Protein AF-A0A833LGN6-F1 (afdb_monomer)

Structure (mmCIF, N/CA/C/O backbone):
data_AF-A0A833LGN6-F1
#
_entry.id   AF-A0A833LGN6-F1
#
loop_
_atom_site.group_PDB
_atom_site.id
_atom_site.type_symbol
_atom_site.label_atom_id
_atom_site.label_alt_id
_atom_site.label_comp_id
_atom_site.label_asym_id
_atom_site.label_entity_id
_atom_site.label_seq_id
_atom_site.pdbx_PDB_ins_code
_atom_site.Cartn_x
_atom_site.Cartn_y
_atom_site.Cartn_z
_atom_site.occupancy
_atom_site.B_iso_or_equiv
_atom_site.auth_seq_id
_atom_site.auth_comp_id
_atom_site.auth_asym_id
_atom_site.auth_atom_id
_atom_site.pdbx_PDB_model_num
ATOM 1 N N . MET A 1 1 ? -9.668 10.395 19.121 1.00 57.84 1 MET A N 1
ATOM 2 C CA . MET A 1 1 ? -9.978 9.071 18.526 1.00 57.84 1 MET A CA 1
ATOM 3 C C . MET A 1 1 ? -11.290 9.002 17.733 1.00 57.84 1 MET A C 1
ATOM 5 O O . 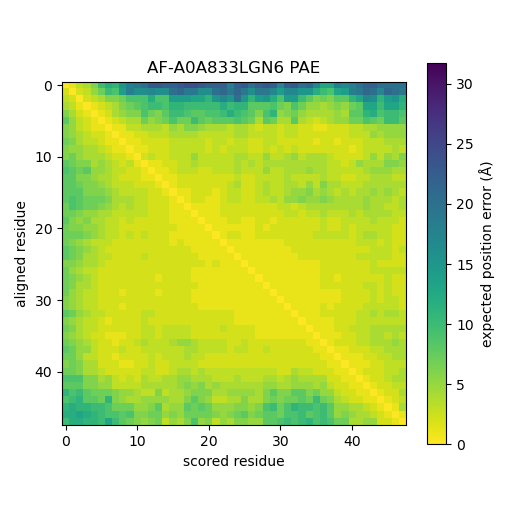MET A 1 1 ? -11.461 8.030 17.020 1.00 57.84 1 MET A O 1
ATOM 9 N N . LYS A 1 2 ? -12.186 10.005 17.755 1.00 63.72 2 LYS A N 1
ATOM 10 C CA . LYS A 1 2 ? -13.493 9.931 17.059 1.00 63.72 2 LYS A CA 1
ATOM 11 C C . LYS A 1 2 ? -13.447 9.907 15.509 1.00 63.72 2 LYS A C 1
ATOM 13 O O . LYS A 1 2 ? -14.467 9.606 14.912 1.00 63.72 2 LYS A O 1
ATOM 18 N N . ASN A 1 3 ? -12.293 10.170 14.872 1.00 80.44 3 ASN A N 1
ATOM 19 C CA . ASN A 1 3 ? -12.162 10.316 13.405 1.00 80.44 3 ASN A CA 1
ATOM 20 C C . ASN A 1 3 ? -11.121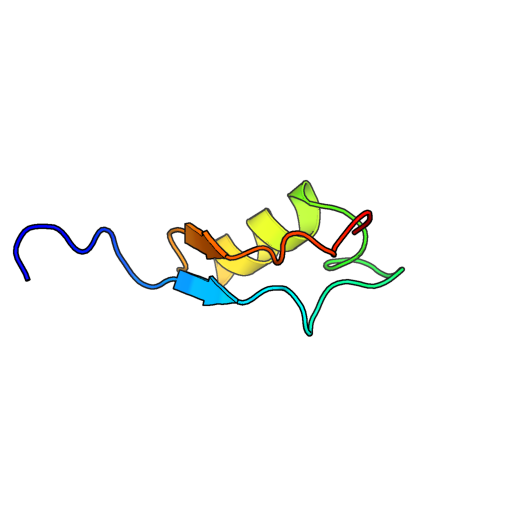 9.383 12.744 1.00 80.44 3 ASN A C 1
ATOM 22 O O . ASN A 1 3 ? -10.799 9.571 11.572 1.00 80.44 3 ASN A O 1
ATOM 26 N N . ILE A 1 4 ? -10.551 8.409 13.465 1.00 79.69 4 ILE A N 1
ATOM 27 C CA . ILE A 1 4 ? -9.618 7.445 12.853 1.00 79.69 4 ILE A CA 1
ATOM 28 C C . ILE A 1 4 ? -10.447 6.366 12.151 1.00 79.69 4 ILE A C 1
ATOM 30 O O . ILE A 1 4 ? -11.207 5.658 12.805 1.00 79.69 4 ILE A O 1
ATOM 34 N N . LYS A 1 5 ? -10.316 6.260 10.822 1.00 79.81 5 LYS A N 1
ATOM 35 C CA . LYS A 1 5 ? -11.136 5.374 9.971 1.00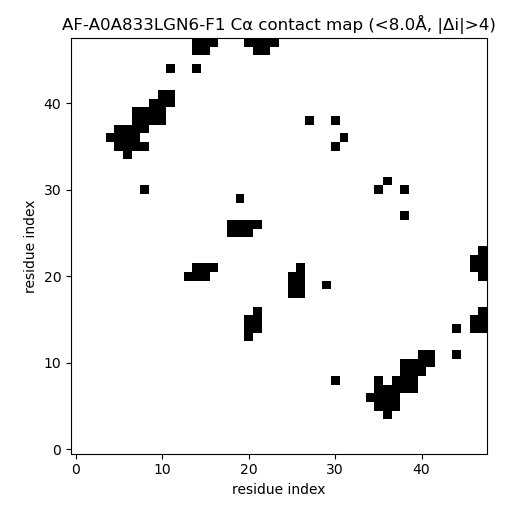 79.81 5 LYS A CA 1
ATOM 36 C C . LYS A 1 5 ? -10.629 3.927 9.869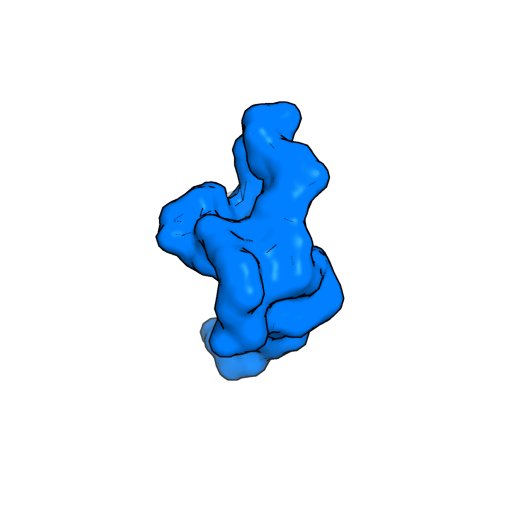 1.00 79.81 5 LYS A C 1
ATOM 38 O O . LYS A 1 5 ? -11.217 3.130 9.148 1.00 79.81 5 LYS A O 1
ATOM 43 N N . GLY A 1 6 ? -9.565 3.584 10.591 1.00 85.38 6 GLY A N 1
ATOM 44 C CA . GLY A 1 6 ? -8.975 2.248 10.603 1.00 85.38 6 GLY A CA 1
ATOM 45 C C . GLY A 1 6 ? -7.455 2.279 10.444 1.00 85.38 6 GLY A C 1
ATOM 46 O O . GLY A 1 6 ? -6.867 3.364 10.396 1.00 85.38 6 GLY A O 1
ATOM 47 N N . PRO A 1 7 ? -6.815 1.101 10.394 1.00 91.94 7 PRO A N 1
ATOM 48 C CA . PRO A 1 7 ? -5.382 0.994 10.168 1.00 91.94 7 PRO A CA 1
ATOM 49 C C . PRO A 1 7 ? -5.029 1.413 8.736 1.00 91.94 7 PRO A C 1
ATOM 51 O O . PRO A 1 7 ? -5.771 1.129 7.791 1.00 91.94 7 PRO A O 1
ATOM 54 N N . ALA A 1 8 ? -3.875 2.063 8.585 1.00 90.75 8 ALA A N 1
ATOM 55 C CA . ALA A 1 8 ? -3.309 2.452 7.298 1.00 90.75 8 ALA A CA 1
ATOM 56 C C . ALA A 1 8 ? -1.866 1.948 7.159 1.00 90.75 8 ALA A C 1
ATOM 58 O O . ALA A 1 8 ? -1.179 1.763 8.166 1.00 90.75 8 ALA A O 1
ATOM 59 N N . ILE A 1 9 ? -1.422 1.743 5.917 1.00 91.06 9 ILE A N 1
ATOM 60 C CA . ILE A 1 9 ? -0.066 1.287 5.577 1.00 91.06 9 ILE A CA 1
ATOM 61 C C . ILE A 1 9 ? 0.617 2.258 4.606 1.00 91.06 9 ILE A C 1
ATOM 63 O O . ILE A 1 9 ? -0.025 2.856 3.741 1.00 91.06 9 ILE A O 1
ATOM 67 N N . PHE A 1 10 ? 1.934 2.414 4.750 1.00 90.62 10 PHE A N 1
ATOM 68 C CA . PHE A 1 10 ? 2.767 3.199 3.841 1.00 90.62 10 PHE A CA 1
ATOM 69 C C . PHE A 1 10 ? 3.351 2.300 2.746 1.00 90.62 10 PHE A C 1
ATOM 71 O O . PHE A 1 10 ? 4.146 1.403 3.041 1.00 90.62 10 PHE A O 1
ATOM 78 N N . LEU A 1 11 ? 2.960 2.539 1.490 1.00 87.62 11 LEU A N 1
ATOM 79 C CA . LEU A 1 11 ? 3.224 1.608 0.384 1.00 87.62 11 LEU A CA 1
ATOM 80 C C . LEU A 1 11 ? 4.603 1.752 -0.274 1.00 87.62 11 LEU A C 1
ATOM 82 O O . LEU A 1 11 ? 5.003 0.877 -1.033 1.00 87.62 11 LEU A O 1
ATOM 86 N N . ALA A 1 12 ? 5.347 2.824 0.013 1.00 85.56 12 ALA A N 1
ATOM 87 C CA . ALA A 1 12 ? 6.557 3.187 -0.736 1.00 85.56 12 ALA A CA 1
ATOM 88 C C . ALA A 1 12 ? 7.620 2.084 -0.825 1.00 85.56 12 ALA A C 1
ATOM 90 O O . ALA A 1 12 ? 8.311 1.980 -1.828 1.00 85.56 12 ALA A O 1
ATOM 91 N N . GLN A 1 13 ? 7.764 1.287 0.235 1.00 85.38 13 GLN A N 1
ATOM 92 C CA . GLN A 1 13 ? 8.764 0.216 0.309 1.00 85.38 13 GLN A CA 1
ATOM 93 C C . GLN A 1 13 ? 8.357 -1.054 -0.449 1.00 85.38 13 GLN A C 1
ATOM 95 O O . GLN A 1 13 ? 9.180 -1.948 -0.609 1.00 85.38 13 GLN A O 1
ATOM 100 N N . PHE A 1 14 ? 7.089 -1.154 -0.848 1.00 88.62 14 PHE A N 1
ATOM 101 C CA . PHE A 1 14 ? 6.532 -2.337 -1.492 1.00 88.62 14 PHE A CA 1
ATOM 102 C C . PHE A 1 14 ? 6.429 -2.170 -3.008 1.00 88.62 14 PHE A C 1
ATOM 104 O O . PH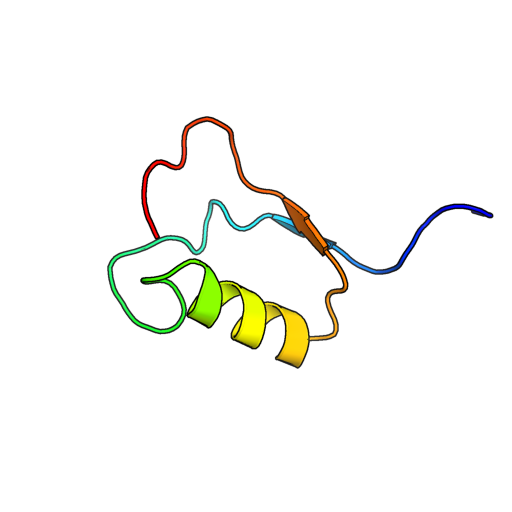E A 1 14 ? 6.545 -3.169 -3.700 1.00 88.62 14 PHE A O 1
ATOM 111 N N . ALA A 1 15 ? 6.253 -0.941 -3.514 1.00 88.81 15 ALA A N 1
ATOM 112 C CA . ALA A 1 15 ? 6.124 -0.660 -4.947 1.00 88.81 15 ALA A CA 1
ATOM 113 C C . ALA A 1 15 ? 7.299 -1.241 -5.757 1.00 88.81 15 ALA A C 1
ATOM 115 O O . ALA A 1 15 ? 8.466 -0.994 -5.434 1.00 88.81 15 ALA A O 1
ATOM 116 N N . GLY A 1 16 ? 6.992 -1.998 -6.809 1.00 89.25 16 GLY A N 1
ATOM 117 C CA . GLY A 1 16 ? 7.990 -2.669 -7.636 1.00 89.25 16 GLY A CA 1
ATOM 118 C C . GLY A 1 16 ? 7.354 -3.424 -8.797 1.00 89.25 16 GLY A C 1
ATOM 119 O O . GLY A 1 16 ? 6.153 -3.562 -8.872 1.00 89.25 16 GLY A O 1
ATOM 120 N N . ASP A 1 17 ? 8.163 -3.988 -9.680 1.00 92.00 17 ASP A N 1
ATOM 121 C CA . ASP A 1 17 ? 7.752 -4.542 -10.977 1.00 92.00 17 ASP A CA 1
ATOM 122 C C . ASP A 1 17 ? 7.095 -5.938 -10.938 1.00 92.00 17 ASP A C 1
ATOM 124 O O . ASP A 1 17 ? 6.961 -6.593 -11.976 1.00 92.00 17 ASP A O 1
ATOM 128 N N . LYS A 1 18 ? 6.721 -6.441 -9.755 1.00 93.56 18 LYS A N 1
ATOM 129 C CA . LYS A 1 18 ? 6.168 -7.795 -9.587 1.00 93.56 18 LYS A CA 1
ATOM 130 C C . LYS A 1 18 ? 4.908 -7.820 -8.741 1.00 93.56 18 LYS A C 1
ATOM 132 O O . LYS A 1 18 ? 4.879 -7.257 -7.648 1.00 93.56 18 LYS A O 1
ATOM 137 N N . ALA A 1 19 ? 3.924 -8.593 -9.197 1.00 94.12 19 ALA A N 1
ATOM 138 C CA . ALA A 1 19 ? 2.718 -8.884 -8.436 1.00 94.12 19 ALA A CA 1
ATOM 139 C C . ALA A 1 19 ? 3.033 -9.396 -7.013 1.00 94.12 19 ALA A C 1
ATOM 141 O O . ALA A 1 19 ? 3.944 -10.216 -6.840 1.00 94.12 19 ALA A O 1
ATOM 142 N N . PRO A 1 20 ? 2.278 -8.951 -5.989 1.00 94.19 20 PRO A N 1
ATOM 143 C CA . PRO A 1 20 ? 1.114 -8.059 -6.069 1.00 94.19 20 PRO A CA 1
ATOM 144 C C . PRO A 1 20 ? 1.457 -6.555 -6.000 1.00 94.19 20 PRO A C 1
ATOM 146 O O . PRO A 1 20 ? 0.579 -5.749 -5.720 1.00 94.19 20 PRO A O 1
ATOM 149 N N . PHE A 1 21 ? 2.713 -6.151 -6.189 1.00 94.19 21 PHE A N 1
ATOM 150 C CA . PHE A 1 21 ? 3.160 -4.768 -5.974 1.00 94.19 21 PHE A CA 1
ATOM 151 C C . PHE A 1 21 ? 3.386 -3.954 -7.258 1.00 94.19 21 PHE A C 1
ATOM 153 O O . PHE A 1 21 ? 3.868 -2.825 -7.171 1.00 94.19 21 PHE A O 1
ATOM 160 N N . ASP A 1 22 ? 3.006 -4.543 -8.395 1.00 94.31 22 ASP A N 1
ATOM 161 C CA . ASP A 1 22 ? 3.201 -4.097 -9.783 1.00 94.31 22 ASP A CA 1
ATOM 162 C C . ASP A 1 22 ? 2.055 -3.278 -10.369 1.00 94.31 22 ASP A C 1
ATOM 164 O O . ASP A 1 22 ? 2.098 -2.876 -11.527 1.00 94.31 22 ASP A O 1
ATOM 168 N N . THR A 1 23 ? 0.976 -3.096 -9.615 1.00 93.75 23 THR A N 1
ATOM 169 C CA . THR A 1 23 ? -0.118 -2.196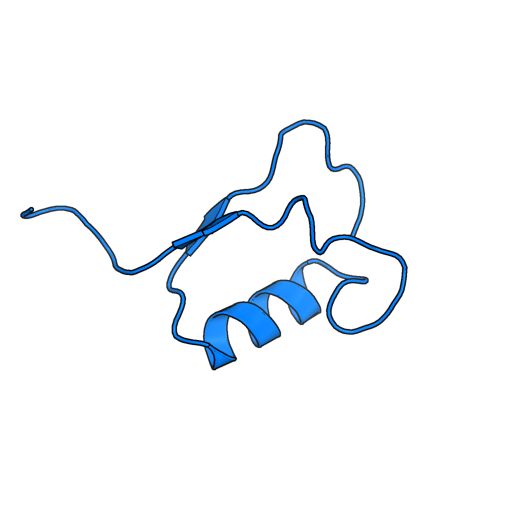 -9.974 1.00 93.75 23 THR A CA 1
ATOM 170 C C . THR A 1 23 ? -0.752 -1.644 -8.704 1.00 93.75 23 THR A C 1
ATOM 172 O O . THR A 1 23 ? -0.692 -2.267 -7.640 1.00 93.75 23 THR A O 1
ATOM 175 N N . LEU A 1 24 ? -1.392 -0.473 -8.808 1.00 92.56 24 LEU A N 1
ATOM 176 C CA . LEU A 1 24 ? -2.110 0.122 -7.680 1.00 92.56 24 LEU A CA 1
ATOM 177 C C . LEU A 1 24 ? -3.276 -0.767 -7.216 1.00 92.56 24 LEU A C 1
ATOM 179 O O . LEU A 1 24 ? -3.524 -0.862 -6.017 1.00 92.56 24 LEU A O 1
ATOM 183 N N . ASP A 1 25 ? -3.962 -1.432 -8.144 1.00 94.94 25 ASP A N 1
ATOM 184 C CA . ASP A 1 25 ? -5.092 -2.304 -7.820 1.00 94.94 25 ASP A CA 1
ATOM 185 C C . ASP A 1 25 ? -4.620 -3.548 -7.051 1.00 94.94 25 ASP A C 1
ATOM 187 O O . ASP A 1 25 ? -5.111 -3.801 -5.950 1.00 94.94 25 ASP A O 1
ATOM 191 N N . ASN A 1 26 ? -3.586 -4.249 -7.540 1.00 96.00 26 ASN A N 1
ATOM 192 C CA . ASN A 1 26 ? -3.044 -5.443 -6.875 1.00 96.00 26 ASN A CA 1
ATOM 193 C C . ASN A 1 26 ? -2.546 -5.135 -5.454 1.00 96.00 26 ASN A C 1
ATOM 195 O O . ASN A 1 26 ? -2.820 -5.886 -4.513 1.00 96.00 26 ASN A O 1
ATOM 199 N N . ILE A 1 27 ? -1.834 -4.015 -5.273 1.00 94.50 27 ILE A N 1
ATOM 200 C CA . ILE A 1 27 ? -1.303 -3.647 -3.956 1.00 94.50 27 ILE A CA 1
ATOM 201 C C . ILE A 1 27 ? -2.417 -3.180 -3.009 1.00 94.50 27 ILE A C 1
ATOM 203 O O . ILE A 1 27 ? -2.315 -3.386 -1.797 1.00 94.50 27 ILE A O 1
ATOM 207 N N . CYS A 1 28 ? -3.499 -2.593 -3.534 1.00 94.50 28 CYS A N 1
ATOM 208 C CA . CYS A 1 28 ? -4.686 -2.262 -2.747 1.00 94.50 28 CYS A CA 1
ATOM 209 C C . CYS A 1 28 ? -5.439 -3.520 -2.300 1.00 94.50 28 CYS A C 1
ATOM 211 O O . CYS A 1 28 ? -5.787 -3.609 -1.124 1.00 94.50 28 CYS A O 1
ATOM 213 N N . GLU A 1 29 ? -5.636 -4.500 -3.186 1.00 96.25 29 GLU A N 1
ATOM 214 C CA . GLU A 1 29 ? -6.257 -5.788 -2.843 1.00 96.25 29 GLU A CA 1
ATOM 215 C C . GLU A 1 29 ? -5.437 -6.541 -1.787 1.00 96.25 29 GLU A C 1
ATOM 217 O O . GLU A 1 29 ? -5.977 -7.033 -0.792 1.00 96.25 29 GLU A O 1
ATOM 222 N N . TRP A 1 30 ? -4.110 -6.563 -1.944 1.00 95.62 30 TRP A N 1
ATOM 223 C CA . TRP A 1 30 ? -3.205 -7.115 -0.938 1.00 95.62 30 TRP A CA 1
ATOM 224 C C . TRP A 1 30 ? -3.352 -6.403 0.416 1.00 95.62 30 TRP A C 1
ATOM 226 O O . TRP A 1 30 ? -3.485 -7.061 1.451 1.00 95.62 30 TRP A O 1
ATOM 236 N N . ALA A 1 31 ? -3.369 -5.066 0.427 1.00 95.31 31 ALA A N 1
ATOM 237 C CA . ALA A 1 31 ? -3.518 -4.287 1.655 1.00 95.31 31 ALA A CA 1
ATOM 238 C C . ALA A 1 31 ? -4.891 -4.505 2.321 1.00 95.31 31 ALA A C 1
ATOM 240 O O . ALA A 1 31 ? -4.971 -4.594 3.551 1.00 95.31 31 ALA A O 1
ATOM 241 N N . GLU A 1 32 ? -5.962 -4.639 1.536 1.00 95.69 32 GLU A N 1
ATOM 242 C CA . GLU A 1 32 ? -7.297 -4.976 2.035 1.00 95.69 32 GLU A CA 1
ATOM 243 C C . GLU A 1 32 ? -7.323 -6.367 2.681 1.00 95.69 32 GLU A C 1
ATOM 245 O O . GLU A 1 32 ? -7.875 -6.515 3.776 1.00 95.69 32 GLU A O 1
ATOM 250 N N . GLY A 1 33 ? -6.670 -7.361 2.066 1.00 96.25 33 GLY A N 1
ATOM 251 C CA . GLY A 1 33 ? -6.541 -8.715 2.613 1.00 96.25 33 GLY A CA 1
ATOM 252 C C . GLY A 1 33 ? -5.850 -8.763 3.982 1.00 96.25 33 GLY A C 1
ATOM 253 O O . GLY A 1 33 ? -6.135 -9.645 4.791 1.00 96.25 33 GLY A O 1
ATOM 254 N N . LEU A 1 34 ? -4.998 -7.777 4.283 1.00 95.00 34 LEU A N 1
ATOM 255 C CA . LEU A 1 34 ? -4.361 -7.591 5.593 1.00 95.00 34 LEU A CA 1
ATOM 256 C C . LEU A 1 34 ? -5.215 -6.787 6.594 1.00 95.00 34 LEU A C 1
ATOM 258 O O . LEU A 1 34 ? -4.828 -6.627 7.752 1.00 95.00 34 LEU A O 1
ATOM 262 N N . GLY A 1 35 ? -6.375 -6.276 6.175 1.00 94.94 35 GLY A N 1
ATOM 263 C CA . GLY A 1 35 ? -7.303 -5.513 7.011 1.00 94.94 35 GLY A CA 1
ATOM 264 C C . GLY A 1 35 ? -7.070 -3.999 7.024 1.00 94.94 35 GLY A C 1
ATOM 265 O O . GLY A 1 35 ? -7.732 -3.298 7.799 1.00 94.94 35 GLY A O 1
ATOM 266 N N . TYR A 1 36 ? -6.177 -3.470 6.179 1.00 95.25 36 TYR A N 1
ATOM 267 C CA . TYR A 1 36 ? -5.986 -2.025 6.044 1.00 95.25 36 TYR A CA 1
ATOM 268 C C . TYR A 1 36 ? -7.198 -1.367 5.376 1.00 95.25 36 TYR A C 1
ATOM 270 O O . TYR A 1 36 ? -7.815 -1.916 4.467 1.00 95.25 36 TYR A O 1
ATOM 278 N N . LYS A 1 37 ? -7.564 -0.172 5.854 1.00 92.00 37 LYS A N 1
ATOM 279 C CA . LYS A 1 37 ? -8.695 0.623 5.329 1.00 92.00 37 LYS A CA 1
ATOM 280 C C . LYS A 1 37 ? -8.254 1.852 4.544 1.00 92.00 37 LYS A C 1
ATOM 282 O O . LYS A 1 37 ? -9.088 2.568 3.999 1.00 92.00 37 LYS A O 1
ATOM 287 N N . GLY A 1 38 ? -6.952 2.102 4.505 1.00 91.88 38 GLY A N 1
ATOM 288 C CA . GLY A 1 38 ? -6.356 3.178 3.737 1.00 91.88 38 GLY A CA 1
ATOM 289 C C . GLY A 1 38 ? -4.880 2.919 3.485 1.00 91.88 38 GLY A C 1
ATOM 290 O O . GLY A 1 38 ? -4.225 2.167 4.208 1.00 91.88 38 GLY A O 1
ATOM 291 N N . ILE A 1 39 ? -4.366 3.579 2.459 1.00 91.69 39 ILE A N 1
ATOM 292 C CA . ILE A 1 39 ? -2.968 3.514 2.051 1.00 91.69 39 ILE A CA 1
ATOM 293 C C . ILE A 1 39 ? -2.399 4.928 1.976 1.00 91.69 39 ILE A C 1
ATOM 295 O O . ILE A 1 39 ? -3.118 5.894 1.717 1.00 91.69 39 ILE A O 1
ATOM 299 N N . GLN A 1 40 ? -1.100 5.053 2.215 1.00 91.31 40 GLN A N 1
ATOM 300 C CA . GLN A 1 40 ? -0.356 6.289 2.018 1.00 91.31 40 GLN A CA 1
ATOM 301 C C . GLN A 1 40 ? 0.676 6.078 0.909 1.00 91.31 40 GLN A C 1
ATOM 303 O O . GLN A 1 40 ? 1.511 5.173 0.995 1.00 91.31 40 GLN A O 1
ATOM 308 N N . ILE A 1 41 ? 0.610 6.930 -0.115 1.00 89.12 41 ILE A N 1
ATOM 309 C CA . ILE A 1 41 ? 1.494 6.907 -1.28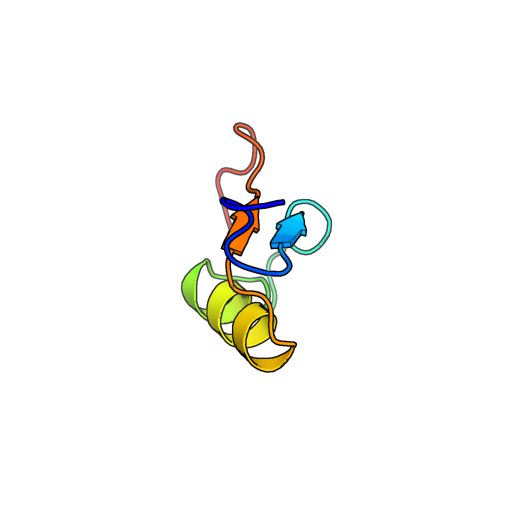4 1.00 89.12 41 ILE A CA 1
ATOM 310 C C . ILE A 1 41 ? 2.371 8.169 -1.247 1.00 89.12 41 ILE A C 1
ATOM 312 O O . ILE A 1 41 ? 1.831 9.268 -1.086 1.00 89.12 41 ILE A O 1
ATOM 316 N N . PRO A 1 42 ? 3.705 8.054 -1.372 1.00 87.62 42 PRO A N 1
ATOM 317 C CA . PRO A 1 42 ? 4.566 9.218 -1.537 1.00 87.62 42 PRO A CA 1
ATOM 318 C C . PRO A 1 42 ? 4.287 9.924 -2.856 1.00 87.62 42 PRO A C 1
ATOM 320 O O . PRO A 1 42 ? 4.052 9.285 -3.876 1.00 87.62 42 PRO A O 1
ATOM 323 N N . THR A 1 43 ? 4.454 11.240 -2.877 1.00 88.31 43 THR A N 1
ATOM 324 C CA . THR A 1 43 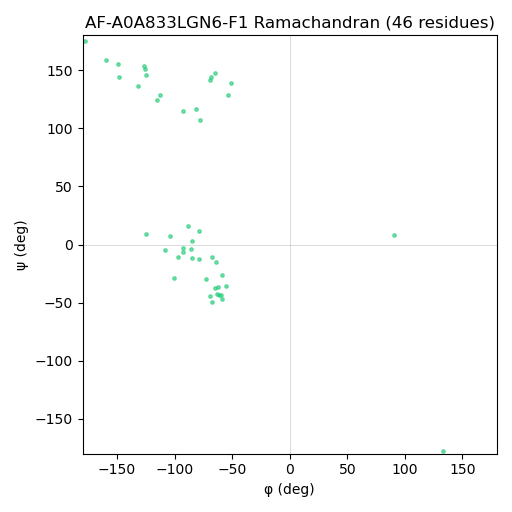? 4.294 12.042 -4.098 1.00 88.31 43 THR A CA 1
ATOM 325 C C . THR A 1 43 ? 5.313 11.720 -5.194 1.00 88.31 43 THR A C 1
ATOM 327 O O . THR A 1 43 ? 5.108 12.117 -6.335 1.00 88.31 43 THR A O 1
ATOM 330 N N . TRP A 1 44 ? 6.404 11.019 -4.870 1.00 86.12 44 TRP A N 1
ATOM 331 C CA . TRP A 1 44 ? 7.439 10.614 -5.826 1.00 86.12 44 TRP A CA 1
ATOM 332 C C . TRP A 1 44 ? 7.228 9.218 -6.429 1.00 86.12 44 TRP A C 1
ATOM 334 O O . TRP A 1 44 ? 7.997 8.829 -7.304 1.00 86.12 44 TRP A O 1
ATOM 344 N N . VAL A 1 45 ? 6.239 8.441 -5.969 1.00 82.88 45 VAL A N 1
ATOM 345 C CA . VAL A 1 45 ? 5.933 7.140 -6.582 1.00 82.88 45 VAL A CA 1
ATOM 346 C C . VAL A 1 45 ? 5.141 7.396 -7.858 1.00 82.88 45 VAL A C 1
ATOM 348 O O . VAL A 1 45 ? 3.981 7.795 -7.806 1.00 82.88 45 VAL A O 1
ATOM 351 N N . SER A 1 46 ? 5.791 7.200 -9.005 1.00 80.12 46 SER A N 1
ATOM 352 C CA . SER A 1 46 ? 5.186 7.377 -10.330 1.00 80.12 46 SER A CA 1
ATOM 353 C C . SER A 1 46 ? 4.692 6.074 -10.957 1.00 80.12 46 SER A C 1
ATOM 355 O O . SER A 1 46 ? 4.017 6.122 -11.981 1.00 80.12 46 SER A O 1
ATOM 357 N N . SER A 1 47 ? 5.036 4.926 -10.372 1.00 76.94 47 SER A N 1
ATOM 358 C CA . SER A 1 47 ? 4.603 3.611 -10.837 1.00 76.94 47 SER A CA 1
ATOM 359 C C . SER A 1 47 ? 4.450 2.639 -9.674 1.00 76.94 47 SER A C 1
ATOM 361 O O . SER A 1 47 ? 5.234 2.667 -8.722 1.00 76.94 47 SER A O 1
ATOM 363 N N . PHE A 1 48 ? 3.447 1.784 -9.811 1.00 75.31 48 PHE A N 1
ATOM 364 C CA . PHE A 1 48 ? 3.406 0.452 -9.235 1.00 75.31 48 PHE A CA 1
ATOM 365 C C . PHE A 1 48 ? 3.664 -0.470 -10.414 1.00 75.31 48 PHE A C 1
ATOM 367 O O . PHE A 1 48 ? 3.074 -0.167 -11.480 1.00 75.31 48 PHE A O 1
#

Foldseek 3Di:
DVPDPFDEEELPVPADCDPPNQAPVSVVVVCVVVVHPYYDYDPPPPGD

Sequence (48 aa):
MKNIKGPAIFLAQFAGDKAPFDTLDNICEWAEGLGYKGIQIPTWVSSF

Radius of gyration: 11.35 Å; Cα contacts (8 Å, |Δi|>4): 58; chains: 1; bounding box: 22×21×30 Å

Secondary structure (DSSP, 8-state):
-TT--S-EEE-TTT-SSSTTSSSHHHHHHHHHHTT-SEEE--TT----

Solvent-accessible surface area (backbone atoms only — not comparable to full-atom values): 3000 Å² total; per-residue (Å²): 124,96,79,72,86,63,53,67,47,74,45,71,88,58,50,36,96,48,83,55,22,35,32,68,65,44,38,47,54,55,41,44,77,73,62,37,70,46,76,43,76,56,93,81,66,86,65,56

Mean predicted aligned error: 4.05 Å

pLDDT: me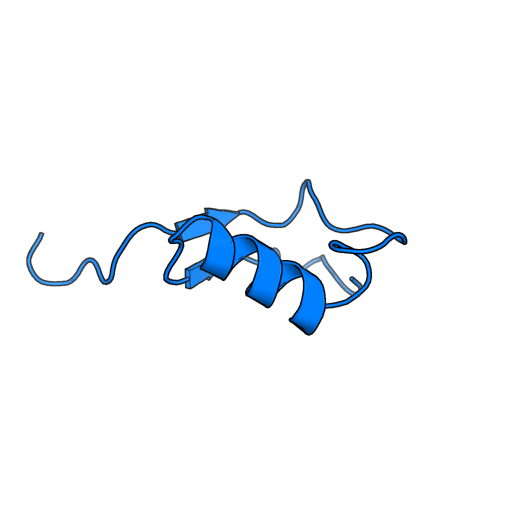an 88.81, std 7.99, range [57.84, 96.25]

Nearest PDB structures (foldseek):
  8ro4-assembly1_C  TM=8.187E-01  e=7.645E-04  Agrobacterium tumefaciens
  2b5g-assembly1_B  TM=5.131E-01  e=2.012E+00  unclassified
  3reg-assembly1_A  TM=4.612E-01  e=7.565E+00  Entamoeba histolytica
  4cz2-assembly4_B  TM=5.316E-01  e=9.997E+00  Homo sapiens